Protein AF-A0A2D7K4Z9-F1 (afdb_monomer)

pLDDT: mean 84.99, std 17.03, range [36.03, 97.31]

Nearest PDB structures (foldseek):
  1qpx-assembly1_B  TM=4.440E-01  e=1.045E+00  Escherichia coli
  6o9k-assembly1_z  TM=3.682E-01  e=5.859E-01  Escherichia coli
  7unv-assembly1_x  TM=3.543E-01  e=2.347E+00  Pseudomonas aeruginosa PAO1

Secondary structure (DSSP, 8-state):
------EEEEEEEE-SSSSEEEEEEEEEETT-SPPPSPPSSEEES-EEEEEPEEEEEEEEEHHHH-S---S-EEEEEEEEEHHHHHHHHHHHHHHHHHHHHHHHHHHHHHHHHHHHHHHHHHHHHHHHHHHHHHHHHHHHHHHHHHHHHHHHHHHHHT--------------

Sequence (172 aa):
MNQIEKKIYINYDNVGDSGKYDIKLYIKPTNSLKWSNELTNVTGDVGYNQKVGKNKQIVWDVIKNRDKLIGEFIFGIEAINLRKIEEEESELYLESVTAEIERELSRSKKYRAEAAAIRQAVNQNRKEEIELEQKIKKRKDYTKIKERNEKIFKVSVGIVTILFLSSDLWLW

Mean predicted aligned error: 13.81 Å

Foldseek 3Di:
DDDPWDKDKDFDFQDDDWAKWAKFKWKDAPPDPDIDPTAPQKDWQHGTGHGGGHGTIIIHRVVVRDVDDDHDMDMDMDIGGPVVVVVVVVVVVVVVVVVVVVVVVVVVVVVVVVVVVVVVVVVVVVVVVVVVVVVVVVVVVVVVVVVVVVVVVVVVVPDDDDDDDDDDDDDD

Radius of gyration: 53.16 Å; Cα contacts (8 Å, |Δi|>4): 159; chains: 1; bounding box: 112×51×154 Å

Solvent-accessible surface area (backbone atoms only — not comparable to full-atom values): 10235 Å² total; per-residue (Å²): 136,87,81,82,82,51,71,47,80,46,76,46,65,47,82,73,73,89,59,37,19,36,34,44,46,30,42,24,46,72,94,47,94,59,70,51,69,76,59,68,69,60,42,68,72,51,37,72,74,40,62,61,45,71,84,34,41,33,39,34,41,46,62,84,75,34,96,72,91,84,84,65,72,44,80,45,77,48,77,43,54,49,64,58,50,55,50,52,54,50,49,54,49,52,51,55,52,51,56,50,53,51,51,51,51,52,51,50,52,51,53,52,52,51,52,50,51,52,52,51,51,52,55,48,53,52,52,53,51,54,53,49,54,52,53,52,49,54,50,53,54,50,52,55,50,52,54,51,52,54,52,50,52,57,57,65,75,70,67,87,81,83,80,85,83,77,86,80,89,82,89,134

Structure (mmCIF, N/CA/C/O backbone):
data_AF-A0A2D7K4Z9-F1
#
_entry.id   AF-A0A2D7K4Z9-F1
#
loop_
_atom_site.group_PDB
_atom_site.id
_atom_site.type_symbol
_atom_site.label_atom_id
_atom_site.label_alt_id
_atom_site.label_comp_id
_atom_site.label_asym_id
_atom_site.label_entity_id
_atom_site.label_seq_id
_atom_site.pdbx_PDB_ins_code
_atom_site.Cartn_x
_atom_site.Cartn_y
_atom_site.Cartn_z
_atom_site.occupancy
_atom_site.B_iso_or_equiv
_atom_site.auth_seq_id
_atom_site.auth_comp_id
_atom_site.auth_asym_id
_atom_site.auth_atom_id
_atom_site.pdbx_PDB_model_num
ATOM 1 N N . MET A 1 1 ? -11.045 -26.950 43.855 1.00 36.03 1 MET A N 1
ATOM 2 C CA . MET A 1 1 ? -10.597 -26.069 42.754 1.00 36.03 1 MET A CA 1
ATOM 3 C C . MET A 1 1 ? -11.446 -24.809 42.806 1.00 36.03 1 MET A C 1
ATOM 5 O O . MET A 1 1 ? -12.621 -24.888 42.487 1.00 36.03 1 MET A O 1
ATOM 9 N N . ASN A 1 2 ? -10.902 -23.686 43.285 1.00 40.47 2 ASN A N 1
ATOM 10 C CA . ASN A 1 2 ? -11.620 -22.406 43.293 1.00 40.47 2 ASN A CA 1
ATOM 11 C C . ASN A 1 2 ? -11.325 -21.675 41.983 1.00 40.47 2 ASN A C 1
ATOM 13 O O . ASN A 1 2 ? -10.264 -21.075 41.838 1.00 40.47 2 ASN A O 1
ATOM 17 N N . GLN A 1 3 ? -12.244 -21.749 41.024 1.00 40.78 3 GLN A N 1
ATOM 18 C CA . GLN A 1 3 ? -12.173 -20.963 39.797 1.00 40.78 3 GLN A CA 1
ATOM 19 C C . GLN A 1 3 ? -12.852 -19.615 40.065 1.00 40.78 3 GLN A C 1
ATOM 21 O O . GLN A 1 3 ? -14.068 -19.484 39.972 1.00 40.78 3 GLN A O 1
ATOM 26 N N . ILE A 1 4 ? -12.069 -18.620 40.485 1.00 60.62 4 ILE A N 1
ATOM 27 C CA . ILE A 1 4 ? -12.547 -17.237 40.572 1.00 60.62 4 ILE A CA 1
ATOM 28 C C . ILE A 1 4 ? -12.457 -16.683 39.152 1.00 60.62 4 ILE A C 1
ATOM 30 O O . ILE A 1 4 ? -11.381 -16.278 38.739 1.00 60.62 4 ILE A O 1
ATOM 34 N N . GLU A 1 5 ? -13.538 -16.700 38.377 1.00 63.31 5 GLU A N 1
ATOM 35 C CA . GLU A 1 5 ? -13.572 -15.973 37.102 1.00 63.31 5 GLU A CA 1
ATOM 36 C C . GLU A 1 5 ? -13.816 -14.484 37.379 1.00 63.31 5 GLU A C 1
ATOM 38 O O . GLU A 1 5 ? -14.789 -14.123 38.041 1.00 63.31 5 GLU A O 1
ATOM 43 N N . LYS A 1 6 ? -12.949 -13.600 36.869 1.00 81.75 6 LYS A N 1
ATOM 44 C CA . LYS A 1 6 ? -13.206 -12.152 36.840 1.00 81.75 6 LYS A CA 1
ATOM 45 C C . LYS A 1 6 ? -13.396 -11.723 35.397 1.00 81.75 6 LYS A C 1
ATOM 47 O O . LYS A 1 6 ? -12.427 -11.524 34.667 1.00 81.75 6 LYS A O 1
ATOM 52 N N . LYS A 1 7 ? -14.661 -11.589 35.012 1.00 87.69 7 LYS A N 1
ATOM 53 C CA . LYS A 1 7 ? -15.075 -11.083 33.705 1.00 87.69 7 LYS A CA 1
ATOM 54 C C . LYS A 1 7 ? -15.551 -9.644 33.834 1.00 87.69 7 LYS A C 1
ATOM 56 O O . LYS A 1 7 ? -16.269 -9.316 34.777 1.00 87.69 7 LYS A O 1
ATOM 61 N N . ILE A 1 8 ? -15.159 -8.805 32.883 1.00 89.62 8 ILE A N 1
ATOM 62 C CA . ILE A 1 8 ? -15.679 -7.444 32.731 1.00 89.62 8 ILE A CA 1
ATOM 63 C C . ILE A 1 8 ? -16.524 -7.403 31.463 1.00 89.62 8 ILE A C 1
ATOM 65 O O . ILE A 1 8 ? -16.078 -7.853 30.409 1.00 89.62 8 ILE A O 1
ATOM 69 N N . TYR A 1 9 ? -17.734 -6.861 31.587 1.00 93.19 9 TYR A N 1
ATOM 70 C CA . TYR A 1 9 ? -18.685 -6.691 30.494 1.00 93.19 9 TYR A CA 1
ATOM 71 C C . TYR A 1 9 ? -18.697 -5.222 30.082 1.00 93.19 9 TYR A C 1
ATOM 73 O O . TYR A 1 9 ? -18.979 -4.348 30.902 1.00 93.19 9 TYR A O 1
ATOM 81 N N . ILE A 1 10 ? -18.371 -4.956 28.824 1.00 94.50 10 ILE A N 1
ATOM 82 C CA . ILE A 1 10 ? -18.266 -3.610 28.264 1.00 94.50 10 ILE A CA 1
ATOM 83 C C . ILE A 1 10 ? -19.320 -3.494 27.178 1.00 94.50 10 ILE A C 1
ATOM 85 O O . ILE A 1 10 ? -19.214 -4.147 26.141 1.00 94.50 10 ILE A O 1
ATOM 89 N N . ASN A 1 11 ? -20.338 -2.676 27.431 1.00 95.62 11 ASN A N 1
ATOM 90 C CA . ASN A 1 11 ? -21.390 -2.408 26.461 1.00 95.62 11 ASN A CA 1
ATOM 91 C C . ASN A 1 11 ? -21.046 -1.154 25.659 1.00 95.62 11 ASN A C 1
ATOM 93 O O . ASN A 1 11 ? -20.607 -0.156 26.233 1.00 95.62 11 ASN A O 1
ATOM 97 N N . TYR A 1 12 ? -21.258 -1.205 24.350 1.00 94.88 12 TYR A N 1
ATOM 98 C CA . TYR A 1 12 ? -20.995 -0.086 23.456 1.00 94.88 12 TYR A CA 1
ATOM 99 C C . TYR A 1 12 ? -21.942 -0.098 22.256 1.00 94.88 12 TYR A C 1
ATOM 101 O O . TYR A 1 12 ? -22.537 -1.120 21.914 1.00 94.88 12 TYR A O 1
ATOM 109 N N . ASP A 1 13 ? -22.041 1.050 21.595 1.00 94.94 13 ASP A N 1
ATOM 110 C CA . ASP A 1 13 ? -22.708 1.175 20.307 1.00 94.94 13 ASP A CA 1
ATOM 111 C C . ASP A 1 13 ? -21.645 1.440 19.239 1.00 94.94 13 ASP A C 1
ATOM 113 O O . ASP A 1 13 ? -20.843 2.366 19.364 1.00 94.94 13 ASP A O 1
ATOM 117 N N . ASN A 1 14 ? -21.638 0.635 18.176 1.00 93.44 14 ASN A N 1
ATOM 118 C CA . ASN A 1 14 ? -20.811 0.880 17.000 1.00 93.44 14 ASN A CA 1
ATOM 119 C C . ASN A 1 14 ? -21.637 1.650 15.968 1.00 93.44 14 ASN A C 1
ATOM 121 O O . ASN A 1 14 ? -22.373 1.050 15.176 1.00 93.44 14 ASN A O 1
ATOM 125 N N . VAL A 1 15 ? -21.549 2.977 16.016 1.00 89.81 15 VAL A N 1
ATOM 126 C CA . VAL A 1 15 ? -22.248 3.879 15.097 1.00 89.81 15 VAL A CA 1
ATOM 127 C C . VAL A 1 15 ? -21.248 4.414 14.078 1.00 89.81 15 VAL A C 1
ATOM 129 O O . VAL A 1 15 ? -20.215 4.963 14.446 1.00 89.81 15 VAL A O 1
ATOM 132 N N . GLY A 1 16 ? -21.560 4.263 12.795 1.00 86.19 16 GLY A N 1
ATOM 133 C CA . GLY A 1 16 ? -20.702 4.692 11.698 1.00 86.19 16 GLY A CA 1
ATOM 134 C C . GLY A 1 16 ? -21.282 4.289 10.349 1.00 86.19 16 GLY A C 1
ATOM 135 O O . GLY A 1 16 ? -22.442 3.873 10.260 1.00 86.19 16 GLY A O 1
ATOM 136 N N . ASP A 1 17 ? -20.465 4.401 9.307 1.00 89.38 17 ASP A N 1
ATOM 137 C CA . ASP A 1 17 ? -20.828 3.952 7.968 1.00 89.38 17 ASP A CA 1
ATOM 138 C C . ASP A 1 17 ? -21.129 2.452 7.941 1.00 89.38 17 ASP A C 1
ATOM 140 O O . ASP A 1 17 ? -20.576 1.653 8.699 1.00 89.38 17 ASP A O 1
ATOM 144 N N . SER A 1 18 ? -21.993 2.041 7.013 1.00 87.44 18 SER A N 1
ATOM 145 C CA . SER A 1 18 ? -22.199 0.614 6.758 1.00 87.44 18 SER A CA 1
ATOM 146 C C . SER A 1 18 ? -20.864 -0.071 6.436 1.00 87.44 18 SER A C 1
ATOM 148 O O . SER A 1 18 ? -19.968 0.532 5.851 1.00 87.44 18 SER A O 1
ATOM 150 N N . GLY A 1 19 ? -20.693 -1.332 6.816 1.00 88.69 19 GLY A N 1
ATOM 151 C CA . GLY A 1 19 ? -19.455 -2.054 6.546 1.00 88.69 19 GLY A CA 1
ATOM 152 C C . GLY A 1 19 ? -19.058 -2.982 7.675 1.00 88.69 19 GLY A C 1
ATOM 153 O O . GLY A 1 19 ? -19.857 -3.301 8.561 1.00 88.69 19 GLY A O 1
ATOM 154 N N . LYS A 1 20 ? -17.812 -3.437 7.592 1.00 93.62 20 LYS A N 1
ATOM 155 C CA . LYS A 1 20 ? -17.193 -4.310 8.574 1.00 93.62 20 LYS A CA 1
ATOM 156 C C . LYS A 1 20 ? -16.017 -3.601 9.222 1.00 93.62 20 LYS A C 1
ATOM 158 O O . LYS A 1 20 ? -15.279 -2.882 8.552 1.00 93.62 20 LYS A O 1
ATOM 163 N N . TYR A 1 21 ? -15.859 -3.847 10.508 1.00 95.31 21 TYR A N 1
ATOM 164 C CA . TYR A 1 21 ? -14.867 -3.215 11.349 1.00 95.31 21 TYR A CA 1
ATOM 165 C C . TYR A 1 21 ? -14.028 -4.272 12.058 1.00 95.31 21 TYR A C 1
ATOM 167 O O . TYR A 1 21 ? -14.533 -5.350 12.382 1.00 95.31 21 TYR A O 1
ATOM 175 N N . ASP A 1 22 ? -12.761 -3.955 12.290 1.00 95.75 22 ASP A N 1
ATOM 176 C CA . ASP A 1 22 ? -11.955 -4.601 13.318 1.00 95.75 22 ASP A CA 1
ATOM 177 C C . ASP A 1 22 ? -12.084 -3.788 14.608 1.00 95.75 22 ASP A C 1
ATOM 179 O O . ASP A 1 22 ? -11.782 -2.591 14.633 1.00 95.75 22 ASP A O 1
ATOM 183 N N . ILE A 1 23 ? -12.634 -4.414 15.647 1.00 97.06 23 ILE A N 1
ATOM 184 C CA . ILE A 1 23 ? -12.905 -3.772 16.933 1.00 97.06 23 ILE A CA 1
ATOM 185 C C . ILE A 1 23 ? -11.831 -4.184 17.924 1.00 97.06 23 ILE A C 1
ATOM 187 O O . ILE A 1 23 ? -11.720 -5.361 18.267 1.00 97.06 23 ILE A O 1
ATOM 191 N N . LYS A 1 24 ? -11.106 -3.205 18.457 1.00 96.50 24 LYS A N 1
ATOM 192 C CA . LYS A 1 24 ? -10.018 -3.428 19.408 1.00 96.50 24 LYS A CA 1
ATOM 193 C C . LYS A 1 24 ? -10.332 -2.799 20.749 1.00 96.50 24 LYS A C 1
ATOM 195 O O . LYS A 1 24 ? -10.947 -1.735 20.826 1.00 96.50 24 LYS A O 1
ATOM 200 N N . LEU A 1 25 ? -9.898 -3.467 21.815 1.00 96.19 25 LEU A N 1
ATOM 201 C CA . LEU A 1 25 ? -10.098 -3.009 23.183 1.00 96.19 25 LEU A CA 1
ATOM 202 C C . LEU A 1 25 ? -8.763 -2.653 23.833 1.00 96.19 25 LEU A C 1
ATOM 204 O O . LEU A 1 25 ? -7.824 -3.446 23.843 1.00 96.19 25 LEU A O 1
ATOM 208 N N . TYR A 1 26 ? -8.728 -1.485 24.459 1.00 95.38 26 TYR A N 1
ATOM 209 C CA . TYR A 1 26 ? -7.579 -0.950 25.175 1.00 95.38 26 TYR A CA 1
ATOM 210 C C . TYR A 1 26 ? -7.987 -0.506 26.571 1.00 95.38 26 TYR A C 1
ATOM 212 O O . TYR A 1 26 ? -9.147 -0.169 26.821 1.00 95.38 26 TYR A O 1
ATOM 220 N N . ILE A 1 27 ? -7.019 -0.450 27.485 1.00 93.31 27 ILE A N 1
ATOM 221 C CA . ILE A 1 27 ? -7.230 0.167 28.795 1.00 93.31 27 ILE A CA 1
ATOM 222 C C . ILE A 1 27 ? -6.085 1.086 29.171 1.00 93.31 27 ILE A C 1
ATOM 224 O O . ILE A 1 27 ? -4.939 0.884 28.770 1.00 93.31 27 ILE A O 1
ATOM 228 N N . LYS A 1 28 ? -6.381 2.058 30.026 1.00 93.75 28 LYS A N 1
ATOM 229 C CA . LYS A 1 28 ? -5.362 2.837 30.723 1.00 93.75 28 LYS A CA 1
ATOM 230 C C . LYS A 1 28 ? -5.798 3.164 32.149 1.00 93.75 28 LYS A C 1
ATOM 232 O O . LYS A 1 28 ? -6.990 3.369 32.374 1.00 93.75 28 LYS A O 1
ATOM 237 N N . PRO A 1 29 ? -4.865 3.249 33.110 1.00 92.62 29 PRO A N 1
ATOM 238 C CA . PRO A 1 29 ? -5.145 3.866 34.403 1.00 92.62 29 PRO A CA 1
ATOM 239 C C . PRO A 1 29 ? -5.650 5.307 34.238 1.00 92.62 29 PRO A C 1
ATOM 241 O O . PRO A 1 29 ? -5.202 6.016 33.330 1.00 92.62 29 PRO A O 1
ATOM 244 N N . THR A 1 30 ? -6.530 5.773 35.127 1.00 93.44 30 THR A N 1
ATOM 245 C CA . THR A 1 30 ? -7.054 7.155 35.084 1.00 93.44 30 THR A CA 1
ATOM 246 C C . THR A 1 30 ? -5.936 8.203 35.159 1.00 93.44 30 THR A C 1
ATOM 248 O O . THR A 1 30 ? -6.006 9.235 34.498 1.00 93.44 30 THR A O 1
ATOM 251 N N . ASN A 1 31 ? -4.855 7.901 35.884 1.00 93.00 31 ASN A N 1
ATOM 252 C CA . ASN A 1 31 ? -3.673 8.753 36.048 1.00 93.00 31 ASN A CA 1
ATOM 253 C C . ASN A 1 31 ? -2.602 8.589 34.946 1.00 93.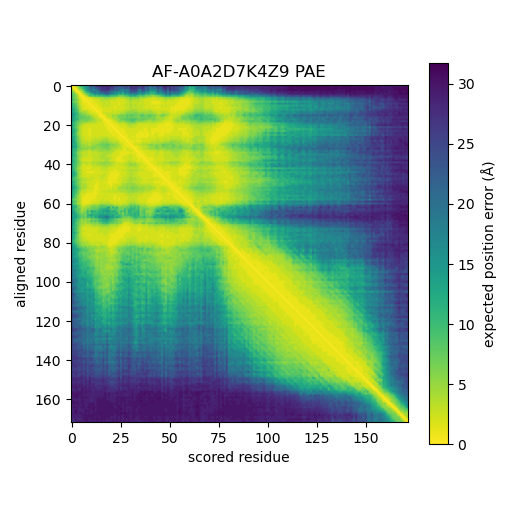00 31 ASN A C 1
ATOM 255 O O . ASN A 1 31 ? -1.521 9.163 35.060 1.00 93.00 31 ASN A O 1
ATOM 259 N N . SER A 1 32 ? -2.869 7.809 33.892 1.00 92.88 32 SER A N 1
ATOM 260 C CA . SER A 1 32 ? -1.943 7.580 32.778 1.00 92.88 32 SER A CA 1
ATOM 261 C C . SER A 1 32 ? -2.437 8.232 31.485 1.00 92.88 32 SER A C 1
ATOM 263 O O . SER A 1 32 ? -3.624 8.182 31.141 1.00 92.88 32 SER A O 1
ATOM 265 N N . LEU A 1 33 ? -1.491 8.780 30.718 1.00 93.50 33 LEU A N 1
ATOM 266 C CA . LEU A 1 33 ? -1.701 9.218 29.333 1.00 93.50 33 LEU A CA 1
ATOM 267 C C . LEU A 1 33 ? -1.437 8.106 28.308 1.00 93.50 33 LEU A C 1
ATOM 269 O O . LEU A 1 33 ? -1.793 8.248 27.143 1.00 93.50 33 LEU A O 1
ATOM 273 N N . LYS A 1 34 ? -0.816 6.999 28.724 1.00 95.31 34 LYS A N 1
ATOM 274 C CA . LYS A 1 34 ? -0.484 5.874 27.845 1.00 95.31 34 LYS A CA 1
ATOM 275 C C . LYS A 1 34 ? -1.575 4.811 27.897 1.00 95.31 34 LYS A C 1
ATOM 277 O O . LYS A 1 34 ? -1.904 4.329 28.985 1.00 95.31 34 LYS A O 1
ATOM 282 N N . TRP A 1 35 ? -2.082 4.442 26.724 1.00 95.31 35 TRP A N 1
ATOM 283 C CA . TRP A 1 35 ? -2.905 3.252 26.518 1.00 95.31 35 TRP A CA 1
ATOM 284 C C . TRP A 1 35 ? -2.059 1.982 26.620 1.00 95.31 35 TRP A C 1
ATOM 286 O O . TRP A 1 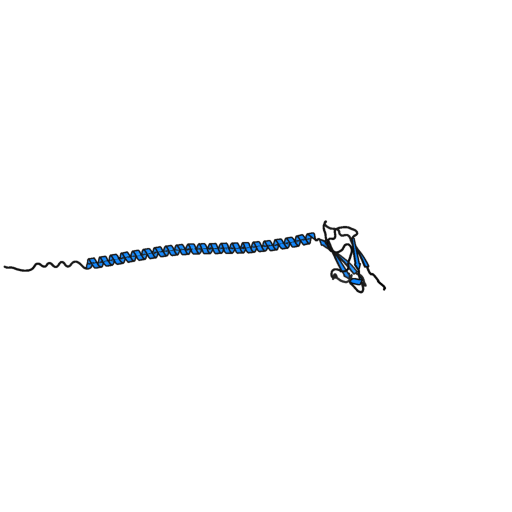35 ? -0.853 2.004 26.370 1.00 95.31 35 TRP A O 1
ATOM 296 N N . SER A 1 36 ? -2.684 0.876 27.021 1.00 92.06 36 SER A N 1
ATOM 297 C CA . SER A 1 36 ? -2.078 -0.446 26.895 1.00 92.06 36 SER A CA 1
ATOM 298 C C . SER A 1 36 ? -1.947 -0.847 25.427 1.00 92.06 36 SER A C 1
ATOM 300 O O . SER A 1 36 ? -2.548 -0.234 24.550 1.00 92.06 36 SER A O 1
ATOM 302 N N . ASN A 1 37 ? -1.238 -1.944 25.172 1.00 92.75 37 ASN A N 1
ATOM 303 C CA . ASN A 1 37 ? -1.443 -2.694 23.936 1.00 92.75 37 ASN A CA 1
ATOM 304 C C . ASN A 1 37 ? -2.885 -3.225 23.873 1.00 92.75 37 ASN A C 1
ATOM 306 O O . ASN A 1 37 ? -3.607 -3.213 24.882 1.00 92.75 37 ASN A O 1
ATOM 310 N N . GLU A 1 38 ? -3.277 -3.707 22.695 1.00 94.31 38 GLU A N 1
ATOM 311 C CA . GLU A 1 38 ? -4.564 -4.366 22.481 1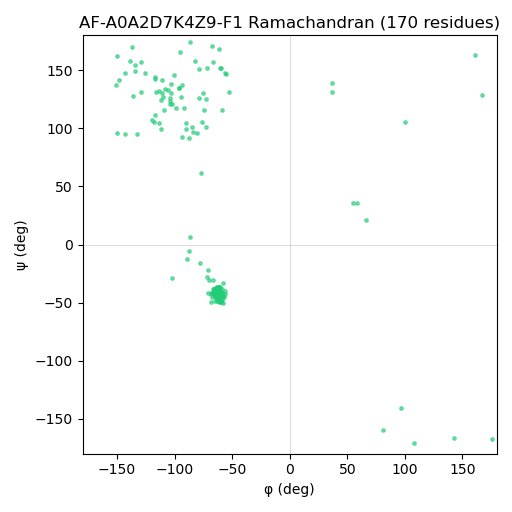.00 94.31 38 GLU A CA 1
ATOM 312 C C . GLU A 1 38 ? -4.757 -5.495 23.502 1.00 94.31 38 GLU A C 1
ATOM 314 O O . GLU A 1 38 ? -3.858 -6.308 23.749 1.00 94.31 38 GLU A O 1
ATOM 319 N N . LEU A 1 39 ? -5.920 -5.511 24.149 1.00 92.62 39 LEU A N 1
ATOM 320 C CA . LEU A 1 39 ? -6.262 -6.548 25.104 1.00 92.62 39 LEU A CA 1
ATOM 321 C C . LEU A 1 39 ? -6.552 -7.861 24.381 1.00 92.62 39 LEU A C 1
ATOM 323 O O . LEU A 1 39 ? -7.442 -7.951 23.544 1.00 92.62 39 LEU A O 1
ATOM 327 N N . THR A 1 40 ? -5.845 -8.909 24.787 1.00 90.19 40 THR A N 1
ATOM 328 C CA . THR A 1 40 ? -6.112 -10.293 24.381 1.00 90.19 40 THR A CA 1
ATOM 329 C C . THR A 1 40 ? -7.160 -10.944 25.298 1.00 90.19 40 THR A C 1
ATOM 331 O O . THR A 1 40 ? -7.591 -10.337 26.279 1.00 90.19 40 THR A O 1
ATOM 334 N N . ASN A 1 41 ? -7.601 -12.172 24.998 1.00 90.50 41 ASN A N 1
ATOM 335 C CA . ASN A 1 41 ? -8.610 -12.902 25.792 1.00 90.50 41 ASN A CA 1
ATOM 336 C C . ASN A 1 41 ? -9.928 -12.123 25.999 1.00 90.50 41 ASN A C 1
ATOM 338 O O . ASN A 1 41 ? -10.573 -12.191 27.050 1.00 90.50 41 ASN A O 1
ATOM 342 N N . VAL A 1 42 ? -10.316 -11.374 24.970 1.00 93.38 42 VAL A N 1
ATOM 343 C CA . VAL A 1 42 ? -11.614 -10.714 24.839 1.00 93.38 42 VAL A CA 1
ATOM 344 C C . VAL A 1 42 ? -12.511 -11.546 23.924 1.00 93.38 42 VAL A C 1
ATOM 346 O O . VAL A 1 42 ? -12.039 -12.197 22.995 1.00 93.38 42 VAL A O 1
ATOM 349 N N . THR A 1 43 ? -13.809 -11.560 24.206 1.00 95.00 43 THR A N 1
ATOM 350 C CA . THR A 1 43 ? -14.829 -12.291 23.436 1.00 95.00 43 THR A CA 1
ATOM 351 C C . THR A 1 43 ? -16.075 -11.422 23.252 1.00 95.00 43 THR A C 1
ATOM 353 O O . THR A 1 43 ? -16.179 -10.363 23.871 1.00 95.00 43 THR A O 1
ATOM 356 N N . GLY A 1 44 ? -17.018 -11.851 22.411 1.00 95.56 44 GLY A N 1
ATOM 357 C CA . GLY A 1 44 ? -18.235 -11.093 22.095 1.00 95.56 44 GLY A CA 1
ATOM 358 C C . GLY A 1 44 ? -18.095 -10.284 20.804 1.00 95.56 44 GLY A C 1
ATOM 359 O O . GLY A 1 44 ? -17.505 -10.760 19.835 1.00 95.56 44 GLY A O 1
ATOM 360 N N . ASP A 1 45 ? -18.636 -9.068 20.788 1.00 96.88 45 ASP A N 1
ATOM 361 C CA . ASP A 1 45 ? -18.588 -8.132 19.659 1.00 96.88 45 ASP A CA 1
ATOM 362 C C . ASP A 1 45 ? -17.213 -7.439 19.550 1.00 96.88 45 ASP A C 1
ATOM 364 O O . ASP A 1 45 ? -17.106 -6.221 19.694 1.00 96.88 45 ASP A O 1
ATOM 368 N N . VAL A 1 46 ? -16.145 -8.208 19.335 1.00 96.44 46 VAL A N 1
ATOM 369 C CA . VAL A 1 46 ? -14.751 -7.731 19.261 1.00 96.44 46 VAL A CA 1
ATOM 370 C C . VAL A 1 46 ? -13.986 -8.439 18.132 1.00 96.44 46 VAL A C 1
ATOM 372 O O . VAL A 1 46 ? -14.391 -9.514 17.687 1.00 96.44 46 VAL A O 1
ATOM 375 N N . GLY A 1 47 ? -12.899 -7.838 17.648 1.00 95.44 47 GLY A N 1
ATOM 376 C CA . GLY A 1 47 ? -12.064 -8.347 16.559 1.00 95.44 47 GLY A CA 1
ATOM 377 C C . GLY A 1 47 ? -12.624 -8.065 15.164 1.00 95.44 47 GLY A C 1
ATOM 378 O O . GLY A 1 47 ? -13.465 -7.184 14.979 1.00 95.44 47 GLY A O 1
ATOM 379 N N . TYR A 1 48 ? -12.158 -8.833 14.178 1.00 94.44 48 TYR A N 1
ATOM 380 C CA . TYR A 1 48 ? -12.460 -8.627 12.762 1.00 94.44 48 TYR A CA 1
ATOM 381 C C . TYR A 1 48 ? -13.930 -8.870 12.397 1.00 94.44 48 TYR A C 1
ATOM 383 O O . TYR A 1 48 ? -14.634 -9.683 12.994 1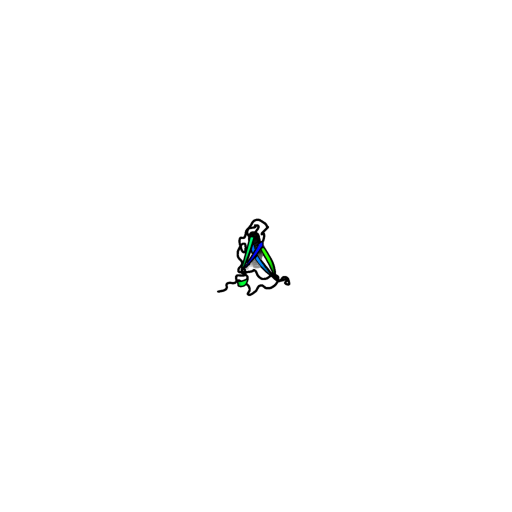.00 94.44 48 TYR A O 1
ATOM 391 N N . ASN A 1 49 ? -14.348 -8.252 11.289 1.00 94.56 49 ASN A N 1
ATOM 392 C CA . ASN A 1 49 ? -15.634 -8.468 10.620 1.00 94.56 49 ASN A CA 1
ATOM 393 C C . ASN A 1 49 ? -16.886 -8.038 11.414 1.00 94.56 49 ASN A C 1
ATOM 395 O O . ASN A 1 49 ? -17.998 -8.468 11.090 1.00 94.56 49 ASN A O 1
ATOM 399 N N . GLN A 1 50 ? -16.745 -7.149 12.396 1.00 96.31 50 GLN A N 1
ATOM 400 C CA . GLN A 1 50 ? -17.870 -6.646 13.181 1.00 96.31 50 GLN A CA 1
ATOM 401 C C . GLN A 1 50 ? -18.690 -5.635 12.383 1.00 96.31 50 GLN A C 1
ATOM 403 O O . GLN A 1 50 ? -18.162 -4.694 11.797 1.00 96.31 50 GLN A O 1
ATOM 408 N N . LYS A 1 51 ? -20.009 -5.817 12.354 1.00 94.81 51 LYS A N 1
ATOM 409 C CA . LYS A 1 51 ? -20.930 -4.866 11.712 1.00 94.81 51 LYS A CA 1
ATOM 410 C C . LYS A 1 51 ? -21.238 -3.703 12.651 1.00 94.81 51 LYS A C 1
ATOM 412 O O . LYS A 1 51 ? -21.143 -3.857 13.866 1.00 94.81 51 LYS A O 1
ATOM 417 N N . VAL A 1 52 ? -21.671 -2.574 12.100 1.00 94.94 52 VAL A N 1
ATOM 418 C CA . VAL A 1 52 ? -22.299 -1.498 12.887 1.00 94.94 52 VAL A CA 1
ATOM 419 C C . VAL A 1 52 ? -23.553 -1.997 13.609 1.00 94.94 52 VAL A C 1
ATOM 421 O O . VAL A 1 52 ? -24.213 -2.934 13.155 1.00 94.94 52 VAL A O 1
ATOM 424 N N . GLY A 1 53 ? -23.884 -1.387 14.745 1.00 94.75 53 GLY A N 1
ATOM 425 C CA . GLY A 1 53 ? -25.048 -1.766 15.542 1.00 94.75 53 GLY A CA 1
ATOM 426 C C . GLY A 1 53 ? -24.980 -1.284 16.987 1.00 94.75 53 GLY A C 1
ATOM 427 O O . GLY A 1 53 ? -23.914 -0.934 17.490 1.00 94.75 53 GLY A O 1
ATOM 428 N N . LYS A 1 54 ? -26.141 -1.285 17.642 1.00 95.25 54 LYS A N 1
ATOM 429 C CA . LYS A 1 54 ? -26.303 -0.913 19.053 1.00 95.25 54 LYS A CA 1
ATOM 430 C C . LYS A 1 54 ? -26.279 -2.133 19.969 1.00 95.25 54 LYS A C 1
ATOM 432 O O . LYS A 1 54 ? -26.486 -3.249 19.495 1.00 95.25 54 LYS A O 1
ATOM 437 N N . ASN A 1 55 ? -26.129 -1.893 21.270 1.00 94.56 55 ASN A N 1
ATOM 438 C CA . ASN A 1 55 ? -26.175 -2.905 22.330 1.00 94.56 55 ASN A CA 1
ATOM 439 C C . ASN A 1 55 ? -25.129 -4.013 22.150 1.00 94.56 55 ASN A C 1
ATOM 441 O O . ASN A 1 55 ? -25.396 -5.181 22.434 1.00 94.56 55 ASN A O 1
ATOM 445 N N . LYS A 1 56 ? -23.948 -3.651 21.648 1.00 96.31 56 LYS A N 1
ATOM 446 C CA . LYS A 1 56 ? -22.839 -4.587 21.498 1.00 96.31 56 LYS A CA 1
ATOM 447 C C . LYS A 1 56 ? -22.146 -4.804 22.826 1.00 96.31 56 LYS A C 1
ATOM 449 O O . LYS A 1 56 ? -22.118 -3.902 23.664 1.00 96.31 56 LYS A O 1
ATOM 454 N N . GLN A 1 57 ? -21.560 -5.982 23.001 1.00 97.06 57 GLN A N 1
ATOM 455 C CA . GLN A 1 57 ? -20.904 -6.352 24.244 1.00 97.06 57 GLN A CA 1
ATOM 456 C C . GLN A 1 57 ? -19.557 -7.029 24.007 1.00 97.06 57 GLN A C 1
ATOM 458 O O . GLN A 1 57 ? -19.458 -8.037 23.311 1.00 97.06 57 GLN A O 1
ATOM 463 N N . ILE A 1 58 ? -18.526 -6.505 24.667 1.00 96.88 58 ILE A N 1
ATOM 464 C CA . ILE A 1 58 ? -17.219 -7.149 24.796 1.00 96.88 58 ILE A CA 1
ATOM 465 C C . ILE A 1 58 ? -17.121 -7.746 26.198 1.00 96.88 58 ILE A C 1
ATOM 467 O O . ILE A 1 58 ? -17.379 -7.067 27.193 1.00 96.88 58 ILE A O 1
ATOM 471 N N . VAL A 1 59 ? -16.728 -9.014 26.279 1.00 94.88 59 VAL A N 1
ATOM 472 C CA . VAL A 1 59 ? -16.453 -9.716 27.533 1.00 94.88 59 VAL A CA 1
ATOM 473 C C . VAL A 1 59 ? -14.958 -9.947 27.639 1.00 94.88 59 VAL A C 1
ATOM 475 O O . VAL A 1 59 ? -14.377 -10.683 26.840 1.00 94.88 59 VAL A O 1
ATOM 478 N N . TRP A 1 60 ? -14.334 -9.332 28.638 1.00 92.69 60 TRP A N 1
ATOM 479 C CA . TRP A 1 60 ? -12.906 -9.470 28.893 1.00 92.69 60 TRP A CA 1
ATOM 480 C C . TRP A 1 60 ? -12.640 -10.388 30.088 1.00 92.69 60 TRP A C 1
ATOM 482 O O . TRP A 1 60 ? -13.121 -10.126 31.193 1.00 92.69 60 TRP A O 1
ATOM 492 N N . ASP A 1 61 ? -11.858 -11.449 29.869 1.00 90.44 61 ASP A N 1
ATOM 493 C CA . ASP A 1 61 ? -11.351 -12.326 30.927 1.00 90.44 61 ASP A CA 1
ATOM 494 C C . ASP A 1 61 ? -10.078 -11.721 31.538 1.00 90.44 61 ASP A C 1
ATOM 496 O O . ASP A 1 61 ? -8.972 -11.835 31.004 1.00 90.44 61 ASP A O 1
ATOM 500 N N . VAL A 1 62 ? -10.248 -11.027 32.664 1.00 84.44 62 VAL A N 1
ATOM 501 C CA . VAL A 1 62 ? -9.200 -10.191 33.263 1.00 84.44 62 VAL A CA 1
ATOM 502 C C . VAL A 1 62 ? -8.019 -11.029 33.742 1.00 84.44 62 VAL A C 1
ATOM 504 O O . VAL A 1 62 ? -6.868 -10.622 33.583 1.00 84.44 62 VAL A O 1
ATOM 507 N N . ILE A 1 63 ? -8.298 -12.199 34.319 1.00 79.56 63 ILE A N 1
ATOM 508 C CA . ILE A 1 63 ? -7.296 -13.020 35.017 1.00 79.56 63 ILE A CA 1
ATOM 509 C C . ILE A 1 63 ? -6.326 -13.661 34.032 1.00 79.56 63 ILE A C 1
ATOM 511 O O . ILE A 1 63 ? -5.166 -13.877 34.366 1.00 79.56 63 ILE A O 1
ATOM 515 N N . LYS A 1 64 ? -6.762 -13.905 32.793 1.00 75.12 64 LYS A N 1
ATOM 516 C CA . LYS A 1 64 ? -5.878 -14.413 31.738 1.00 75.12 64 LYS A CA 1
ATOM 517 C C . LYS A 1 64 ? -4.870 -13.383 31.241 1.00 75.12 64 LYS A C 1
ATOM 519 O O . LYS A 1 64 ? -3.846 -13.767 30.687 1.00 75.12 64 LYS A O 1
ATOM 524 N N . ASN A 1 65 ? -5.143 -12.095 31.438 1.00 67.69 65 ASN A N 1
ATOM 525 C CA . ASN A 1 65 ? -4.251 -11.027 30.992 1.00 67.69 65 ASN A CA 1
ATOM 526 C C . ASN A 1 65 ? -3.416 -10.439 32.125 1.00 67.69 65 ASN A C 1
ATOM 528 O O . ASN A 1 65 ? -2.361 -9.867 31.854 1.00 67.69 65 ASN A O 1
ATOM 532 N N . ARG A 1 66 ? -3.923 -10.458 33.363 1.00 69.94 66 ARG A N 1
ATOM 533 C CA . ARG A 1 66 ? -3.320 -9.761 34.505 1.00 69.94 66 ARG A CA 1
ATOM 534 C C . ARG A 1 66 ? -3.638 -10.496 35.803 1.00 69.94 66 ARG A C 1
ATOM 536 O O . ARG A 1 66 ? -4.796 -10.817 36.057 1.00 69.94 66 ARG A O 1
ATOM 543 N N . ASP A 1 67 ? -2.645 -10.629 36.680 1.00 69.50 67 ASP A N 1
ATOM 544 C CA . ASP A 1 67 ? -2.821 -11.277 37.989 1.00 69.50 67 ASP A CA 1
ATOM 545 C C . ASP A 1 67 ? -3.841 -10.545 38.876 1.00 69.50 67 ASP A C 1
ATOM 547 O O . ASP A 1 67 ? -4.599 -11.162 39.629 1.00 69.50 67 ASP A O 1
ATOM 551 N N . LYS A 1 68 ? -3.872 -9.205 38.800 1.00 70.00 68 LYS A N 1
ATOM 552 C CA . LYS A 1 68 ? -4.824 -8.348 39.520 1.00 70.00 68 LYS A CA 1
ATOM 553 C C . LYS A 1 68 ? -5.152 -7.091 38.710 1.00 70.00 68 LYS A C 1
ATOM 555 O O . LYS A 1 68 ? -4.272 -6.480 38.111 1.00 70.00 68 LYS A O 1
ATOM 560 N N . LEU A 1 69 ? -6.416 -6.669 38.761 1.00 78.25 69 LEU A N 1
ATOM 561 C CA . LEU A 1 69 ? -6.880 -5.360 38.298 1.00 78.25 69 LEU A CA 1
ATOM 562 C C . LEU A 1 69 ? -7.354 -4.575 39.527 1.00 78.25 69 LEU A C 1
ATOM 564 O O . LEU A 1 69 ? -8.385 -4.909 40.108 1.00 78.25 69 LEU A O 1
ATOM 568 N N . ILE A 1 70 ? -6.548 -3.611 39.976 1.00 80.88 70 ILE A N 1
ATOM 569 C CA . ILE A 1 70 ? -6.800 -2.802 41.178 1.00 80.88 70 ILE A CA 1
ATOM 570 C C . ILE A 1 70 ? -6.643 -1.330 40.803 1.00 80.88 70 ILE A C 1
ATOM 572 O O . ILE A 1 70 ? -5.640 -0.964 40.193 1.00 80.88 70 ILE A O 1
ATOM 576 N N . GLY A 1 71 ? -7.618 -0.509 41.191 1.00 84.12 71 GLY A N 1
ATOM 577 C CA . GLY A 1 71 ? -7.657 0.925 40.908 1.00 84.12 71 GLY A CA 1
ATOM 578 C C . GLY A 1 71 ? -8.710 1.297 39.867 1.00 84.12 71 GLY A C 1
ATOM 579 O O . GLY A 1 71 ? -9.548 0.479 39.487 1.00 84.12 71 GLY A O 1
ATOM 580 N N . GLU A 1 72 ? -8.659 2.549 39.423 1.00 89.44 72 GLU A N 1
ATOM 581 C CA . GLU A 1 72 ? -9.568 3.103 38.420 1.00 89.44 72 GLU A CA 1
ATOM 582 C C . GLU A 1 72 ? -8.948 3.042 37.019 1.00 89.44 72 GLU A C 1
ATOM 584 O O . GLU A 1 72 ? -7.778 3.388 36.813 1.00 89.44 72 GLU A O 1
ATOM 589 N N . PHE A 1 73 ? -9.748 2.601 36.048 1.00 90.19 73 PHE A N 1
ATOM 590 C CA . PHE A 1 73 ? -9.326 2.405 34.666 1.00 90.19 73 PHE A CA 1
ATOM 591 C C . PHE A 1 73 ? -10.345 2.986 33.693 1.00 90.19 73 PHE A C 1
ATOM 593 O O . PHE A 1 73 ? -11.550 2.963 33.932 1.00 90.19 73 PHE A O 1
ATOM 600 N N . ILE A 1 74 ? -9.833 3.444 32.557 1.00 93.69 74 ILE A N 1
ATOM 601 C CA . ILE A 1 74 ? -10.606 3.888 31.403 1.00 93.69 74 ILE A CA 1
ATOM 602 C C . ILE A 1 74 ? -10.446 2.834 30.310 1.00 93.69 74 ILE A C 1
ATOM 604 O O . ILE A 1 74 ? -9.326 2.399 30.026 1.00 93.69 74 ILE A O 1
ATOM 608 N N . PHE A 1 75 ? -11.562 2.454 29.693 1.00 93.75 75 PHE A N 1
ATOM 609 C CA . PHE A 1 75 ? -11.603 1.573 28.530 1.00 93.75 75 PHE A CA 1
ATOM 610 C C . PHE A 1 75 ? -11.683 2.410 27.255 1.00 93.75 75 PHE A C 1
ATOM 612 O O . PHE A 1 75 ? -12.447 3.372 27.186 1.00 93.75 75 PHE A O 1
ATOM 619 N N . GLY A 1 76 ? -10.881 2.047 26.260 1.00 95.31 76 GLY A N 1
ATOM 620 C CA . GLY A 1 76 ? -10.914 2.619 24.921 1.00 95.31 76 GLY A CA 1
ATOM 621 C C . GLY A 1 76 ? -11.312 1.540 23.927 1.00 95.31 76 GLY A C 1
ATOM 622 O O . GLY A 1 76 ? -10.757 0.442 23.969 1.00 95.31 76 GLY A O 1
ATOM 623 N N . ILE A 1 77 ? -12.270 1.847 23.058 1.00 95.50 77 ILE A N 1
ATOM 624 C CA . ILE A 1 77 ? -12.656 0.985 21.941 1.00 95.50 77 ILE A CA 1
ATOM 625 C C . ILE A 1 77 ? -12.233 1.692 20.663 1.00 95.50 77 ILE A C 1
ATOM 627 O O . ILE A 1 77 ? -12.616 2.838 20.434 1.00 95.50 77 ILE A O 1
ATOM 631 N N . GLU A 1 78 ? -11.446 1.0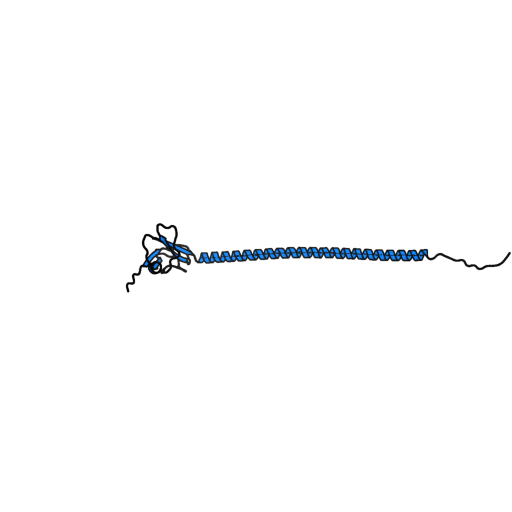05 19.849 1.00 95.62 78 GLU A N 1
ATOM 632 C CA . GLU A 1 78 ? -11.079 1.460 18.515 1.00 95.62 78 GLU A CA 1
ATOM 633 C C . GLU A 1 78 ? -11.859 0.644 17.486 1.00 95.62 78 GLU A C 1
ATOM 635 O O . GLU A 1 78 ? -11.942 -0.580 17.592 1.00 95.62 78 GLU A O 1
ATOM 640 N N . ALA A 1 79 ? -12.446 1.328 16.505 1.00 94.50 79 ALA A N 1
ATOM 641 C CA . ALA A 1 79 ? -13.189 0.708 15.419 1.00 94.50 79 ALA A CA 1
ATOM 642 C C . ALA A 1 79 ? -12.529 1.057 14.086 1.00 94.50 79 ALA A C 1
ATOM 644 O O . ALA A 1 79 ? -12.639 2.183 13.600 1.00 94.50 79 ALA A O 1
ATOM 645 N N . ILE A 1 80 ? -11.861 0.077 13.485 1.00 93.88 80 ILE A N 1
ATOM 646 C CA . ILE A 1 80 ? -11.111 0.258 12.244 1.00 93.88 80 ILE A CA 1
ATOM 647 C C . ILE A 1 80 ? -11.967 -0.238 11.080 1.00 93.88 80 ILE A C 1
ATOM 649 O O . ILE A 1 80 ? -12.322 -1.412 11.035 1.00 93.88 80 ILE A O 1
ATOM 653 N N . ASN A 1 81 ? -12.335 0.642 10.145 1.00 92.88 81 ASN A N 1
ATOM 654 C CA . ASN A 1 81 ? -13.156 0.258 8.994 1.00 92.88 81 ASN A CA 1
ATOM 655 C C . ASN A 1 81 ? -12.315 -0.535 7.986 1.00 92.88 81 ASN A C 1
ATOM 657 O O . ASN A 1 81 ? -11.404 0.013 7.371 1.00 92.88 81 ASN A O 1
ATOM 661 N N . LEU A 1 82 ? -12.661 -1.806 7.781 1.00 90.75 82 LEU A N 1
ATOM 662 C CA . LEU A 1 82 ? -11.888 -2.713 6.931 1.00 90.75 82 LEU A CA 1
ATOM 663 C C . LEU A 1 82 ? -11.918 -2.315 5.453 1.00 90.75 82 LEU A C 1
ATOM 665 O O . LEU A 1 82 ? -10.932 -2.517 4.758 1.00 90.75 82 LEU A O 1
ATOM 669 N N . ARG A 1 83 ? -13.005 -1.689 4.983 1.00 88.38 83 ARG A N 1
ATOM 670 C CA . ARG A 1 83 ? -13.075 -1.207 3.594 1.00 88.38 83 ARG A CA 1
ATOM 671 C C . ARG A 1 83 ? -12.094 -0.071 3.340 1.00 88.38 83 ARG A C 1
ATOM 673 O O . ARG A 1 83 ? -11.473 -0.041 2.292 1.00 88.38 83 ARG A O 1
ATOM 680 N N . LYS A 1 84 ? -11.926 0.829 4.315 1.00 86.38 84 LYS A N 1
ATOM 681 C CA . LYS A 1 84 ? -10.976 1.942 4.191 1.00 86.38 84 LYS A CA 1
ATOM 682 C C . LYS A 1 84 ? -9.537 1.443 4.117 1.00 86.38 84 LYS A C 1
ATOM 684 O O . LYS A 1 84 ? -8.777 1.960 3.319 1.00 86.38 84 LYS A O 1
ATOM 689 N N . ILE A 1 85 ? -9.196 0.405 4.886 1.00 85.56 85 ILE A N 1
ATOM 690 C CA . ILE A 1 85 ? -7.872 -0.225 4.796 1.00 85.56 85 ILE A CA 1
ATOM 691 C C . ILE A 1 85 ? -7.652 -0.802 3.394 1.00 85.56 85 ILE A C 1
ATOM 693 O O . ILE A 1 85 ? -6.634 -0.521 2.777 1.00 85.56 85 ILE A O 1
ATOM 697 N N . GLU A 1 86 ? -8.610 -1.575 2.875 1.00 87.00 86 GLU A N 1
ATOM 698 C CA . GLU A 1 86 ? -8.502 -2.165 1.532 1.00 87.00 86 GLU A CA 1
ATOM 699 C C . GLU A 1 86 ? -8.380 -1.089 0.437 1.00 87.00 86 GLU A C 1
ATOM 701 O O . GLU A 1 86 ? -7.615 -1.253 -0.515 1.00 87.00 86 GLU A O 1
ATOM 706 N N . GLU A 1 87 ? -9.114 0.018 0.575 1.00 89.50 87 GLU A N 1
ATOM 707 C CA . GLU A 1 87 ? -9.050 1.174 -0.325 1.00 89.50 87 GLU A CA 1
ATOM 708 C C . GLU A 1 87 ? -7.678 1.867 -0.257 1.00 89.50 87 GLU A C 1
ATOM 710 O O . GLU A 1 87 ? -7.053 2.063 -1.298 1.00 89.50 87 GLU A O 1
ATOM 715 N N . GLU A 1 88 ? -7.173 2.161 0.944 1.00 90.62 88 GLU A N 1
ATOM 716 C CA . GLU A 1 88 ? -5.865 2.794 1.166 1.00 90.62 88 GLU A CA 1
ATOM 717 C C . GLU A 1 88 ? -4.704 1.914 0.667 1.00 90.62 88 GLU A C 1
ATOM 719 O O . GLU A 1 88 ? -3.790 2.403 0.001 1.00 90.62 88 GLU A O 1
ATOM 724 N N . GLU A 1 89 ? -4.744 0.602 0.926 1.00 91.56 89 GLU A N 1
ATOM 725 C CA . GLU A 1 89 ? -3.742 -0.346 0.421 1.00 91.56 89 GLU A CA 1
ATOM 726 C C . GLU A 1 89 ? -3.766 -0.435 -1.111 1.00 91.56 89 GLU A C 1
ATOM 728 O O . GLU A 1 89 ? -2.713 -0.482 -1.758 1.00 91.56 89 GLU A O 1
ATOM 733 N N . SER A 1 90 ? -4.963 -0.423 -1.705 1.00 92.06 90 SER A N 1
ATOM 734 C CA . SER A 1 90 ? -5.128 -0.430 -3.161 1.00 92.06 90 SER A CA 1
ATOM 735 C C . SER A 1 90 ? -4.609 0.860 -3.796 1.00 92.06 90 SER A C 1
ATOM 737 O O . SER A 1 90 ? -3.946 0.813 -4.834 1.00 92.06 90 SER A O 1
ATOM 739 N N . GLU A 1 91 ? -4.879 2.010 -3.179 1.00 93.50 91 GLU A N 1
ATOM 740 C CA . GLU A 1 91 ? -4.411 3.315 -3.643 1.00 93.50 91 GLU A CA 1
ATOM 741 C C . GLU A 1 91 ? -2.880 3.413 -3.579 1.00 93.50 91 GLU A C 1
ATOM 743 O O . GLU A 1 91 ? -2.245 3.773 -4.574 1.00 93.50 91 GLU A O 1
ATOM 748 N N . LEU A 1 92 ? -2.272 2.962 -2.475 1.00 95.12 92 LEU A N 1
ATOM 749 C CA . LEU A 1 92 ? -0.817 2.897 -2.317 1.00 95.12 92 LEU A CA 1
ATOM 750 C C . LEU A 1 92 ? -0.158 1.999 -3.380 1.00 95.12 92 LEU A C 1
ATOM 752 O O . LEU A 1 92 ? 0.892 2.338 -3.938 1.00 95.12 92 LEU A O 1
ATOM 756 N N . TYR A 1 93 ? -0.778 0.858 -3.698 1.00 93.19 93 TYR A N 1
ATOM 757 C CA . TYR A 1 93 ? -0.300 -0.022 -4.764 1.00 93.19 93 TYR A CA 1
ATOM 758 C C . TYR A 1 93 ? -0.349 0.671 -6.132 1.00 93.19 93 TYR A C 1
ATOM 760 O O . TYR A 1 93 ? 0.651 0.666 -6.857 1.00 93.19 93 TYR A O 1
ATOM 768 N N . LEU A 1 94 ? -1.472 1.306 -6.477 1.00 93.88 94 LEU A N 1
ATOM 769 C CA . LEU A 1 94 ? -1.635 2.016 -7.749 1.00 93.88 94 LEU A CA 1
ATOM 770 C C . LEU A 1 94 ? -0.645 3.179 -7.900 1.00 93.88 94 LEU A C 1
ATOM 772 O O . LEU A 1 94 ? -0.085 3.362 -8.986 1.00 93.88 94 LEU A O 1
ATOM 776 N N . GLU A 1 95 ? -0.380 3.926 -6.828 1.00 95.50 95 GLU A N 1
ATOM 777 C CA . GLU A 1 95 ? 0.621 4.996 -6.822 1.00 95.50 95 GLU A CA 1
ATOM 778 C C . GLU A 1 95 ? 2.023 4.441 -7.115 1.00 95.50 95 GLU A C 1
ATOM 780 O O . GLU A 1 95 ? 2.731 4.948 -7.991 1.00 95.50 95 GLU A O 1
ATOM 785 N N . SER A 1 96 ? 2.399 3.339 -6.458 1.00 94.69 96 SER A N 1
ATOM 786 C CA . SER A 1 96 ? 3.704 2.699 -6.661 1.00 94.69 96 SER A CA 1
ATOM 787 C C . SER A 1 96 ? 3.917 2.222 -8.105 1.00 94.69 96 SER A C 1
ATOM 789 O O . SER A 1 96 ? 4.984 2.439 -8.686 1.00 94.69 96 SER A O 1
ATOM 791 N N . VAL A 1 97 ? 2.883 1.628 -8.712 1.00 97.12 97 VAL A N 1
ATOM 792 C CA . VAL A 1 97 ? 2.913 1.137 -10.096 1.00 97.12 97 VAL A CA 1
ATOM 793 C C . VAL A 1 97 ? 3.002 2.303 -11.076 1.00 97.12 97 VAL A C 1
ATOM 795 O O . VAL A 1 97 ? 3.790 2.258 -12.022 1.00 97.12 97 VAL A O 1
ATOM 798 N N . THR A 1 98 ? 2.237 3.368 -10.838 1.00 95.38 98 THR A N 1
ATOM 799 C CA . THR A 1 98 ? 2.244 4.569 -11.684 1.00 95.38 98 THR A CA 1
ATOM 800 C C . THR A 1 98 ? 3.620 5.228 -11.685 1.00 95.38 98 THR A C 1
ATOM 802 O O . THR A 1 98 ? 4.170 5.502 -12.754 1.00 95.38 98 THR A O 1
ATOM 805 N N . ALA A 1 99 ? 4.229 5.388 -10.507 1.00 96.81 99 ALA A N 1
ATOM 806 C CA . ALA A 1 99 ? 5.572 5.941 -10.378 1.00 96.81 99 ALA A CA 1
ATOM 807 C C . ALA A 1 99 ? 6.618 5.115 -11.148 1.00 96.81 99 ALA A C 1
ATOM 809 O O . ALA A 1 99 ? 7.526 5.675 -11.767 1.00 96.81 99 ALA A O 1
ATOM 810 N N . GLU A 1 100 ? 6.497 3.786 -11.147 1.00 97.31 100 GLU A N 1
ATOM 811 C CA . GLU A 1 100 ? 7.423 2.923 -11.882 1.00 97.31 100 GLU A CA 1
ATOM 812 C C . GLU A 1 100 ? 7.241 3.021 -13.402 1.00 97.31 100 GLU A C 1
ATOM 814 O O . GLU A 1 100 ? 8.223 3.148 -14.140 1.00 97.31 100 GLU A O 1
ATOM 819 N N . ILE A 1 101 ? 5.995 3.069 -13.882 1.00 96.81 101 ILE A N 1
ATOM 820 C CA . ILE A 1 101 ? 5.692 3.290 -15.303 1.00 96.81 101 ILE A CA 1
ATOM 821 C C . ILE A 1 101 ? 6.280 4.623 -15.781 1.00 96.81 101 ILE A C 1
ATOM 823 O O . ILE A 1 101 ? 6.877 4.686 -16.859 1.00 96.81 101 ILE A O 1
ATOM 827 N N . GLU A 1 102 ? 6.154 5.689 -14.992 1.00 97.19 102 GLU A N 1
ATOM 828 C CA . GLU A 1 102 ? 6.710 7.000 -15.336 1.00 97.19 102 GLU A CA 1
ATOM 829 C C . GLU A 1 102 ? 8.240 6.987 -15.410 1.00 97.19 102 GLU A C 1
ATOM 831 O O . GLU A 1 102 ? 8.822 7.568 -16.337 1.00 97.19 102 GLU A O 1
ATOM 836 N N . ARG A 1 103 ? 8.907 6.284 -14.485 1.00 96.62 103 ARG A N 1
ATOM 837 C CA . ARG A 1 103 ? 10.367 6.101 -14.520 1.00 96.62 103 ARG A CA 1
ATOM 838 C C . ARG A 1 103 ? 10.809 5.374 -15.781 1.00 96.62 103 ARG A C 1
ATOM 840 O O . ARG A 1 103 ? 11.720 5.850 -16.464 1.00 96.62 103 ARG A O 1
ATOM 847 N N . GLU A 1 104 ? 10.163 4.265 -16.123 1.00 96.50 104 GLU A N 1
ATOM 848 C CA . GLU A 1 104 ? 10.492 3.501 -17.329 1.00 96.50 104 GLU A CA 1
ATOM 849 C C . GLU A 1 104 ? 10.188 4.290 -18.607 1.00 96.50 104 GLU A C 1
ATOM 851 O O . GLU A 1 104 ? 10.986 4.297 -19.550 1.00 96.50 104 GLU A O 1
ATOM 856 N N . LEU A 1 105 ? 9.091 5.050 -18.634 1.00 96.31 105 LEU A N 1
ATOM 857 C CA . LEU A 1 105 ? 8.767 5.923 -19.759 1.00 96.31 105 LEU A CA 1
ATOM 858 C C . LEU A 1 105 ? 9.821 7.026 -19.933 1.00 96.31 105 LEU A C 1
ATOM 860 O O . LEU A 1 105 ? 10.234 7.317 -21.059 1.00 96.31 105 LEU A O 1
ATOM 864 N N . SER A 1 106 ? 10.284 7.622 -18.833 1.00 96.12 106 SER A N 1
ATOM 865 C CA . SER A 1 106 ? 11.375 8.601 -18.833 1.00 96.12 106 SER A CA 1
ATOM 866 C C . SER A 1 106 ? 12.677 7.988 -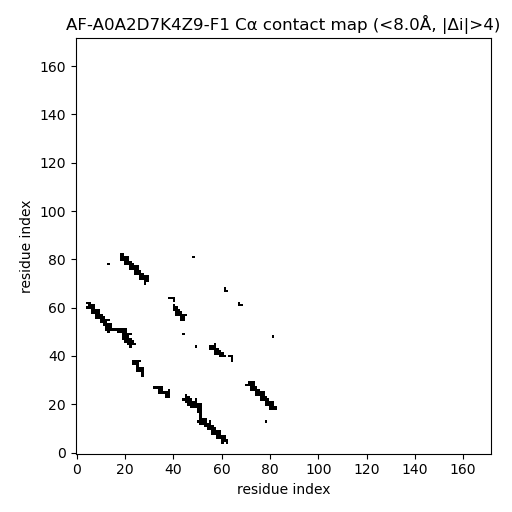19.360 1.00 96.12 106 SER A C 1
ATOM 868 O O . SER A 1 106 ? 13.319 8.545 -20.259 1.00 96.12 106 SER A O 1
ATOM 870 N N . ARG A 1 107 ? 13.024 6.781 -18.894 1.00 96.44 107 ARG A N 1
ATOM 871 C CA . ARG A 1 107 ? 14.207 6.041 -19.350 1.00 96.44 107 ARG A CA 1
ATOM 872 C C . ARG A 1 107 ? 14.127 5.720 -20.848 1.00 96.44 107 ARG A C 1
ATOM 874 O O . ARG A 1 107 ? 15.069 5.986 -21.592 1.00 96.44 107 ARG A O 1
ATOM 881 N N . SER A 1 108 ? 12.971 5.255 -21.318 1.00 95.38 108 SER A N 1
ATOM 882 C CA . SER A 1 108 ? 12.694 4.983 -22.734 1.00 95.38 108 SER A CA 1
ATOM 883 C C . SER A 1 108 ? 12.812 6.237 -23.607 1.00 95.38 108 SER A C 1
ATOM 885 O O . SER A 1 108 ? 13.449 6.204 -24.664 1.00 95.38 108 SER A O 1
ATOM 887 N N . LYS A 1 109 ? 12.272 7.380 -23.159 1.00 96.19 109 LYS A N 1
ATOM 888 C CA . LYS A 1 109 ? 12.425 8.671 -23.855 1.00 96.19 109 LYS A CA 1
ATOM 889 C C . LYS A 1 109 ? 13.893 9.076 -23.978 1.00 96.19 109 LYS A C 1
ATOM 891 O O . LYS A 1 109 ? 14.309 9.490 -25.060 1.00 96.19 109 LYS A O 1
ATOM 896 N N . LYS A 1 110 ? 14.684 8.903 -22.914 1.00 96.25 110 LYS A N 1
ATOM 897 C CA . LYS A 1 110 ? 16.129 9.168 -22.933 1.00 96.25 110 LYS A CA 1
ATOM 898 C C . LYS A 1 110 ? 16.845 8.303 -23.974 1.00 96.25 110 LYS A C 1
ATOM 900 O O . LYS A 1 110 ? 17.550 8.851 -24.816 1.00 96.25 110 LYS A O 1
ATOM 905 N N . TYR A 1 111 ? 16.604 6.990 -23.987 1.00 93.25 111 TYR A N 1
ATOM 906 C CA . TYR A 1 111 ? 17.213 6.096 -24.980 1.00 93.25 111 TYR A CA 1
ATOM 907 C C . TYR A 1 111 ? 16.812 6.441 -26.416 1.00 93.25 111 TYR A C 1
ATOM 909 O O . TYR A 1 111 ? 17.636 6.380 -27.326 1.00 93.25 111 TYR A O 1
ATOM 917 N N . ARG A 1 112 ? 15.558 6.852 -26.643 1.00 94.56 112 ARG A N 1
ATOM 918 C CA . ARG A 1 112 ? 15.112 7.316 -27.965 1.00 94.56 112 ARG A CA 1
ATOM 919 C C . ARG A 1 112 ? 15.833 8.590 -28.402 1.00 94.56 112 ARG A C 1
ATOM 921 O O . ARG A 1 112 ? 16.214 8.685 -29.568 1.00 94.56 112 ARG A O 1
ATOM 928 N N . ALA A 1 113 ? 16.029 9.545 -27.494 1.00 95.25 113 ALA A N 1
ATOM 929 C CA . ALA A 1 113 ? 16.764 10.775 -27.782 1.00 95.25 113 ALA A CA 1
ATOM 930 C C . ALA A 1 113 ? 18.240 10.489 -28.104 1.00 95.25 113 ALA A C 1
ATOM 932 O O . ALA A 1 113 ? 18.765 10.994 -29.095 1.00 95.25 113 ALA A O 1
ATOM 933 N N . GLU A 1 114 ? 18.882 9.617 -27.326 1.00 96.00 114 GLU A N 1
ATOM 934 C CA . GLU A 1 114 ? 20.263 9.184 -27.560 1.00 96.00 114 GLU A CA 1
ATOM 935 C C . GLU A 1 114 ? 20.412 8.463 -28.909 1.00 96.00 114 GLU A C 1
ATOM 937 O O . GLU A 1 114 ? 21.276 8.809 -29.714 1.00 96.00 114 GLU A O 1
ATOM 942 N N . ALA A 1 115 ? 19.503 7.538 -29.228 1.00 93.88 115 ALA A N 1
ATOM 943 C CA . ALA A 1 115 ? 19.491 6.859 -30.521 1.00 93.88 115 ALA A CA 1
ATOM 944 C C . ALA A 1 115 ? 19.284 7.832 -31.697 1.00 93.88 115 ALA A C 1
ATOM 946 O O . ALA A 1 115 ? 19.876 7.651 -32.763 1.00 93.88 115 ALA A O 1
ATOM 947 N N . ALA A 1 116 ? 18.461 8.872 -31.526 1.00 96.00 116 ALA A N 1
ATOM 948 C CA . ALA A 1 116 ? 18.276 9.907 -32.539 1.00 96.00 116 ALA A CA 1
ATOM 949 C C . ALA A 1 116 ? 19.559 10.727 -32.762 1.00 96.00 116 ALA A C 1
ATOM 951 O O . ALA A 1 116 ? 19.929 10.962 -33.913 1.00 96.00 116 ALA A O 1
ATOM 952 N N . ALA A 1 117 ? 20.267 11.090 -31.689 1.00 95.38 117 ALA A N 1
ATOM 953 C CA . ALA A 1 117 ? 21.548 11.791 -31.771 1.00 95.38 117 ALA A CA 1
ATOM 954 C C . ALA A 1 117 ? 22.618 10.942 -32.480 1.00 95.38 117 ALA A C 1
ATOM 956 O O . ALA A 1 117 ? 23.285 11.428 -33.394 1.00 95.38 117 ALA A O 1
ATOM 957 N N . ILE A 1 118 ? 22.718 9.649 -32.145 1.00 95.25 118 ILE A N 1
ATOM 958 C CA . ILE A 1 118 ? 23.632 8.713 -32.821 1.00 95.25 118 ILE A CA 1
ATOM 959 C C . ILE A 1 118 ? 23.316 8.637 -34.319 1.00 95.25 118 ILE A C 1
ATOM 961 O O . ILE A 1 118 ? 24.218 8.734 -35.148 1.00 95.25 118 ILE A O 1
ATOM 965 N N . ARG A 1 119 ? 22.035 8.518 -34.697 1.00 95.06 119 ARG A N 1
ATOM 966 C CA . ARG A 1 119 ? 21.626 8.492 -36.114 1.00 95.06 119 ARG A CA 1
ATOM 967 C C . ARG A 1 119 ? 22.022 9.768 -36.854 1.00 95.06 119 ARG A C 1
ATOM 969 O O . ARG A 1 119 ? 22.459 9.691 -38.000 1.00 95.06 119 ARG A O 1
ATOM 976 N N . GLN A 1 120 ? 21.875 10.931 -36.222 1.00 95.88 120 GLN A N 1
ATOM 977 C CA . GLN A 1 120 ? 22.302 12.202 -36.810 1.00 95.88 120 GLN A CA 1
ATOM 978 C C . GLN A 1 120 ? 23.819 12.242 -37.016 1.00 95.88 120 GLN A C 1
ATOM 980 O O . GLN A 1 120 ? 24.260 12.574 -38.115 1.00 95.88 120 GLN A O 1
ATOM 985 N N . ALA A 1 121 ? 24.601 11.833 -36.013 1.00 94.81 121 ALA A N 1
ATOM 986 C CA . ALA A 1 121 ? 26.058 11.779 -36.107 1.00 94.81 121 ALA A CA 1
ATOM 987 C C . ALA A 1 121 ? 26.531 10.822 -37.214 1.00 94.81 121 ALA A C 1
ATOM 989 O O . ALA A 1 121 ? 27.363 11.192 -38.036 1.00 94.81 121 ALA A O 1
ATOM 990 N N . VAL A 1 122 ? 25.945 9.623 -37.310 1.00 96.06 122 VAL A N 1
ATOM 991 C CA . VAL A 1 122 ? 26.262 8.661 -38.382 1.00 96.06 122 VAL A CA 1
ATOM 992 C C . VAL A 1 122 ? 25.962 9.246 -39.764 1.00 96.06 122 VAL A C 1
ATOM 994 O O . VAL A 1 122 ? 26.782 9.138 -40.676 1.00 96.06 122 VAL A O 1
ATOM 997 N N . ASN A 1 123 ? 24.810 9.899 -39.930 1.00 96.12 123 ASN A N 1
ATOM 998 C CA . ASN A 1 123 ? 24.456 10.540 -41.196 1.00 96.12 123 ASN A CA 1
ATOM 999 C C . ASN A 1 123 ? 25.415 11.679 -41.559 1.00 96.12 123 ASN A C 1
ATOM 1001 O O . ASN A 1 123 ? 25.712 11.867 -42.738 1.00 96.12 123 ASN A O 1
ATOM 1005 N N . GLN A 1 124 ? 25.889 12.431 -40.567 1.00 95.00 124 GLN A N 1
ATOM 1006 C CA . GLN A 1 124 ? 26.857 13.502 -40.768 1.00 95.00 124 GLN A CA 1
ATOM 1007 C C . GLN A 1 124 ? 28.224 12.948 -41.185 1.00 95.00 124 GLN A C 1
ATOM 1009 O O . GLN A 1 124 ? 28.732 13.338 -42.234 1.00 95.00 124 GLN A O 1
ATOM 1014 N N . ASN A 1 125 ? 28.745 11.956 -40.459 1.00 95.50 125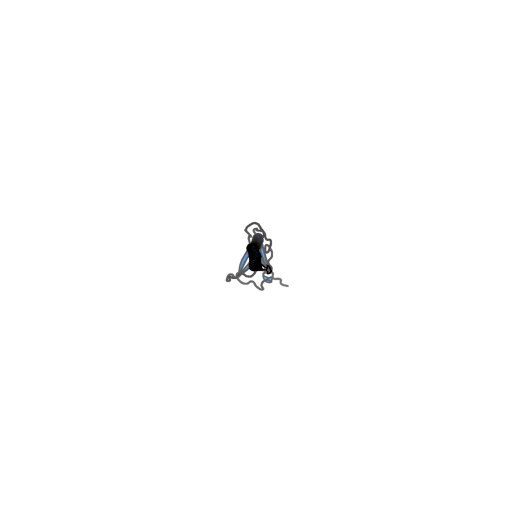 ASN A N 1
ATOM 1015 C CA . ASN A 1 125 ? 29.999 11.285 -40.806 1.00 95.50 125 ASN A CA 1
ATOM 1016 C C . ASN A 1 125 ? 29.951 10.706 -42.227 1.00 95.50 125 ASN A C 1
ATOM 1018 O O . ASN A 1 125 ? 30.905 10.845 -42.985 1.00 95.50 125 ASN A O 1
ATOM 1022 N N . ARG A 1 126 ? 28.815 10.121 -42.635 1.00 95.50 126 ARG A N 1
ATOM 1023 C CA . ARG A 1 126 ? 28.656 9.597 -43.998 1.00 95.50 126 ARG A CA 1
ATOM 1024 C C . ARG A 1 126 ? 28.704 10.690 -45.068 1.00 95.50 126 ARG A C 1
ATOM 1026 O O . ARG A 1 126 ? 29.237 10.462 -46.150 1.00 95.50 126 ARG A O 1
ATOM 1033 N N . LYS A 1 127 ? 28.148 11.875 -44.800 1.00 95.12 127 LYS A N 1
ATOM 1034 C CA . LYS A 1 127 ? 28.258 13.014 -45.728 1.00 95.12 127 LYS A CA 1
ATOM 1035 C C . LYS A 1 127 ? 29.707 13.468 -45.871 1.00 95.12 127 LYS A C 1
ATOM 1037 O O . LYS A 1 127 ? 30.152 13.713 -46.988 1.00 95.12 127 LYS A O 1
ATOM 1042 N N . GLU A 1 128 ? 30.425 13.550 -44.755 1.00 94.56 128 GLU A N 1
ATOM 1043 C CA . GLU A 1 128 ? 31.833 13.953 -44.723 1.00 94.56 128 GLU A CA 1
ATOM 1044 C C . GLU A 1 128 ? 32.728 12.948 -45.457 1.00 94.56 128 GLU A C 1
ATOM 1046 O O . GLU A 1 128 ? 33.592 13.349 -46.237 1.00 94.56 128 GLU A O 1
ATOM 1051 N N . GLU A 1 129 ? 32.475 11.649 -45.290 1.00 94.50 129 GLU A N 1
ATOM 1052 C CA . GLU A 1 129 ? 33.164 10.580 -46.017 1.00 94.50 129 GLU A CA 1
ATOM 1053 C C . GLU A 1 129 ? 32.963 10.709 -47.534 1.00 94.50 129 GLU A C 1
ATOM 1055 O O . GLU A 1 129 ? 33.939 10.758 -48.284 1.00 94.50 129 GLU A O 1
ATOM 1060 N N . ILE A 1 130 ? 31.715 10.877 -47.988 1.00 95.00 130 ILE A N 1
ATOM 1061 C CA . ILE A 1 130 ? 31.398 11.083 -49.410 1.00 95.00 130 ILE A CA 1
ATOM 1062 C C . ILE A 1 130 ? 32.113 12.329 -49.958 1.00 95.00 130 ILE A C 1
ATOM 1064 O O . ILE A 1 130 ? 32.642 12.314 -51.073 1.00 95.00 130 ILE A O 1
ATOM 1068 N N . GLU A 1 131 ? 32.153 13.425 -49.197 1.00 95.62 131 GLU A N 1
ATOM 1069 C CA . GLU A 1 131 ? 32.848 14.644 -49.616 1.00 95.62 131 GLU A CA 1
ATOM 1070 C C . GLU A 1 131 ? 34.367 14.425 -49.737 1.00 95.62 131 GLU A C 1
ATOM 1072 O O . GLU A 1 131 ? 35.003 14.887 -50.696 1.00 95.62 131 GLU A O 1
ATOM 1077 N N . LEU A 1 132 ? 34.958 13.692 -48.792 1.00 93.56 132 LEU A N 1
ATOM 1078 C CA . LEU A 1 132 ? 36.372 13.337 -48.812 1.00 93.56 132 LEU A CA 1
ATOM 1079 C C . LEU A 1 132 ? 36.706 12.464 -50.028 1.00 93.56 132 LEU A C 1
ATOM 1081 O O . LEU A 1 132 ? 37.675 12.748 -50.738 1.00 93.56 132 LEU A O 1
ATOM 1085 N N . GLU A 1 133 ? 35.889 11.451 -50.317 1.00 93.81 133 GLU A N 1
ATOM 1086 C CA . GLU A 1 133 ? 36.046 10.585 -51.488 1.00 93.81 133 GLU A CA 1
ATOM 1087 C C . GLU A 1 133 ? 36.031 11.392 -52.791 1.00 93.81 133 GLU A C 1
ATOM 1089 O O . GLU A 1 133 ? 36.896 11.217 -53.658 1.00 93.81 133 GLU A O 1
ATOM 1094 N N . GLN A 1 134 ? 35.103 12.345 -52.915 1.00 94.69 134 GLN A N 1
ATOM 1095 C CA . GLN A 1 134 ? 35.039 13.245 -54.067 1.00 94.69 134 GLN A CA 1
ATOM 1096 C C . GLN A 1 134 ? 36.295 14.116 -54.188 1.00 94.69 134 GLN A C 1
ATOM 1098 O O . GLN A 1 134 ? 36.834 14.280 -55.289 1.00 94.69 134 GLN A O 1
ATOM 1103 N N . LYS A 1 135 ? 36.795 14.664 -53.072 1.00 92.19 135 LYS A N 1
ATOM 1104 C CA . LYS A 1 135 ? 38.041 15.449 -53.039 1.00 92.19 135 LYS A CA 1
ATOM 1105 C C . LYS A 1 135 ? 39.248 14.605 -53.453 1.00 92.19 135 LYS A C 1
ATOM 1107 O O . LYS A 1 135 ? 40.064 15.069 -54.253 1.00 92.19 135 LYS A O 1
ATOM 1112 N N . ILE A 1 136 ? 39.358 13.373 -52.956 1.00 92.31 136 ILE A N 1
ATOM 1113 C CA . ILE A 1 136 ? 40.435 12.437 -53.312 1.00 92.31 136 ILE A CA 1
ATOM 1114 C C . ILE A 1 136 ? 40.385 12.115 -54.806 1.00 92.31 136 ILE A C 1
ATOM 1116 O O . ILE A 1 136 ? 41.417 12.181 -55.477 1.00 92.31 136 ILE A O 1
ATOM 1120 N N . LYS A 1 137 ? 39.197 11.823 -55.347 1.00 93.38 137 LYS A N 1
ATOM 1121 C CA . LYS A 1 137 ? 39.007 11.553 -56.777 1.00 93.38 137 LYS A CA 1
ATOM 1122 C C . LYS A 1 137 ? 39.475 12.728 -57.639 1.00 93.38 137 LYS A C 1
ATOM 1124 O O . LYS A 1 137 ? 40.328 12.535 -58.501 1.00 93.38 137 LYS A O 1
ATOM 1129 N N . LYS A 1 138 ? 39.025 13.951 -57.331 1.00 91.44 138 LYS A N 1
ATOM 1130 C CA . LYS A 1 138 ? 39.449 15.173 -58.041 1.00 91.44 138 LYS A CA 1
ATOM 1131 C C . LYS A 1 138 ? 40.968 15.367 -58.025 1.00 91.44 138 LYS A C 1
ATOM 1133 O O . LYS A 1 138 ? 41.546 15.710 -59.053 1.00 91.44 138 LYS A O 1
ATOM 1138 N N . ARG A 1 139 ? 41.633 15.135 -56.883 1.00 89.62 139 ARG A N 1
ATOM 1139 C CA . ARG A 1 139 ? 43.104 15.225 -56.802 1.00 89.62 139 ARG A CA 1
ATOM 1140 C C . ARG A 1 139 ? 43.790 14.179 -57.677 1.00 89.62 139 ARG A C 1
ATOM 1142 O O . ARG A 1 139 ? 44.727 14.529 -58.385 1.00 89.62 139 ARG A O 1
ATOM 1149 N N . LYS A 1 140 ? 43.330 12.923 -57.654 1.00 90.62 140 LYS A N 1
ATOM 1150 C CA . LYS A 1 140 ? 43.880 11.855 -58.509 1.00 90.62 140 LYS A CA 1
ATOM 1151 C C . LYS A 1 140 ? 43.743 12.203 -59.993 1.00 90.62 140 LYS A C 1
ATOM 1153 O O . LYS A 1 140 ? 44.708 12.052 -60.740 1.00 90.62 140 LYS A O 1
ATOM 1158 N N . ASP A 1 141 ? 42.582 12.716 -60.397 1.00 90.50 141 ASP A N 1
ATOM 1159 C CA . ASP A 1 141 ? 42.332 13.152 -61.773 1.00 90.50 141 ASP A CA 1
ATOM 1160 C C . ASP A 1 141 ? 43.282 14.293 -62.181 1.00 90.50 141 ASP A C 1
ATOM 1162 O O . ASP A 1 141 ? 43.897 14.231 -63.248 1.00 90.50 141 ASP A O 1
ATOM 1166 N N . TYR A 1 142 ? 43.482 15.287 -61.306 1.00 80.44 142 TYR A N 1
ATOM 1167 C CA . TYR A 1 142 ? 44.431 16.383 -61.531 1.00 80.44 142 TYR A CA 1
ATOM 1168 C C . TYR A 1 142 ? 45.876 15.892 -61.696 1.00 80.44 142 TYR A C 1
ATOM 1170 O O . TYR A 1 142 ? 46.546 16.266 -62.659 1.00 80.44 142 TYR A O 1
ATOM 1178 N N . THR A 1 143 ? 46.355 15.021 -60.802 1.00 86.88 143 THR A N 1
ATOM 1179 C CA . THR A 1 143 ? 47.712 14.457 -60.885 1.00 86.88 143 THR A CA 1
ATOM 1180 C C . THR A 1 143 ? 47.921 13.707 -62.199 1.00 86.88 143 THR A C 1
ATOM 1182 O O . THR A 1 143 ? 48.921 13.925 -62.879 1.00 86.88 143 THR A O 1
ATOM 1185 N N . LYS A 1 144 ? 46.934 12.909 -62.624 1.00 86.56 144 LYS A N 1
ATOM 1186 C CA . LYS A 1 144 ? 46.987 12.163 -63.889 1.00 86.56 144 LYS A CA 1
ATOM 1187 C C . LYS A 1 144 ? 47.063 13.080 -65.115 1.00 86.56 144 LYS A C 1
ATOM 1189 O O . LYS A 1 144 ? 47.734 12.750 -66.093 1.00 86.56 144 LYS A O 1
ATOM 1194 N N . ILE A 1 145 ? 46.369 14.221 -65.090 1.00 79.75 145 ILE A N 1
ATOM 1195 C CA . ILE A 1 145 ? 46.454 15.241 -66.148 1.00 79.75 145 ILE A CA 1
ATOM 1196 C C . ILE A 1 145 ? 47.839 15.894 -66.147 1.00 79.75 145 ILE A C 1
ATOM 1198 O O . ILE A 1 145 ? 48.451 16.021 -67.207 1.00 79.75 145 ILE A O 1
ATOM 1202 N N . LYS A 1 146 ? 48.360 16.264 -64.972 1.00 82.69 146 LYS A N 1
ATOM 1203 C CA . LYS A 1 146 ? 49.683 16.883 -64.833 1.00 82.69 146 LYS A CA 1
ATOM 1204 C C . LYS A 1 146 ? 50.796 15.979 -65.371 1.00 82.69 146 LYS A C 1
ATOM 1206 O O . LYS A 1 146 ? 51.582 16.425 -66.200 1.00 82.69 146 LYS A O 1
ATOM 1211 N N . GLU A 1 147 ? 50.813 14.706 -64.976 1.00 85.81 147 GLU A N 1
ATOM 1212 C CA . GLU A 1 147 ? 51.783 13.713 -65.466 1.00 85.81 147 GLU A CA 1
ATOM 1213 C C . GLU A 1 147 ? 51.712 13.540 -66.989 1.00 85.81 147 GLU A C 1
ATOM 1215 O O . GLU A 1 147 ? 52.739 13.473 -67.667 1.00 85.81 147 GLU A O 1
ATOM 1220 N N . ARG A 1 148 ? 50.495 13.504 -67.553 1.00 79.62 148 ARG A N 1
ATOM 1221 C CA . ARG A 1 148 ? 50.299 13.441 -69.008 1.00 79.62 148 ARG A CA 1
ATOM 1222 C C . ARG A 1 148 ? 50.892 14.666 -69.702 1.00 79.62 148 ARG A C 1
ATOM 1224 O O . ARG A 1 148 ? 51.596 14.504 -70.695 1.00 79.62 148 ARG A O 1
ATOM 1231 N N . ASN A 1 149 ? 50.635 15.862 -69.177 1.00 72.69 149 ASN A N 1
ATOM 1232 C CA . ASN A 1 149 ? 51.132 17.112 -69.748 1.00 72.69 149 ASN A CA 1
ATOM 1233 C C . ASN A 1 149 ? 52.663 17.214 -69.654 1.00 72.69 149 ASN A C 1
ATOM 1235 O O . ASN A 1 149 ? 53.304 17.597 -70.629 1.00 72.69 149 ASN A O 1
ATOM 1239 N N . GLU A 1 150 ? 53.264 16.805 -68.534 1.00 77.00 150 GLU A N 1
ATOM 1240 C CA . GLU A 1 150 ? 54.725 16.741 -68.389 1.00 77.00 150 GLU A CA 1
ATOM 1241 C C . GLU A 1 150 ? 55.359 15.745 -69.374 1.00 77.00 150 GLU A C 1
ATOM 1243 O O . GLU A 1 150 ? 56.399 16.037 -69.970 1.00 77.00 150 GLU A O 1
ATOM 1248 N N . LYS A 1 151 ? 54.729 14.581 -69.594 1.00 74.00 151 LYS A N 1
ATOM 1249 C CA . LYS A 1 151 ? 55.195 13.602 -70.586 1.00 74.00 151 LYS A CA 1
ATOM 1250 C C . LYS A 1 151 ? 55.127 14.160 -72.009 1.00 74.00 151 LYS A C 1
ATOM 1252 O O . LYS A 1 151 ? 56.087 13.987 -72.755 1.00 74.00 151 LYS A O 1
ATOM 1257 N N . ILE A 1 152 ? 54.035 14.841 -72.372 1.00 67.56 152 ILE A N 1
ATOM 1258 C CA . ILE A 1 152 ? 53.897 15.509 -73.678 1.00 67.56 152 ILE A CA 1
ATOM 1259 C C . ILE A 1 152 ? 55.009 16.549 -73.854 1.00 67.56 152 ILE A C 1
ATOM 1261 O O . ILE A 1 152 ? 55.702 16.511 -74.867 1.00 67.56 152 ILE A O 1
ATOM 1265 N N . PHE A 1 153 ? 55.244 17.404 -72.850 1.00 55.66 153 PHE A N 1
ATOM 1266 C CA . PHE A 1 153 ? 56.280 18.437 -72.910 1.00 55.66 153 PHE A CA 1
ATOM 1267 C C . PHE A 1 153 ? 57.679 17.850 -73.170 1.00 55.66 153 PHE A C 1
ATOM 1269 O O . PHE A 1 153 ? 58.389 18.320 -74.060 1.00 55.66 153 PHE A O 1
ATOM 1276 N N . LYS A 1 154 ? 58.050 16.768 -72.465 1.00 58.88 154 LYS A N 1
ATOM 1277 C CA . LYS A 1 154 ? 59.326 16.059 -72.685 1.00 58.88 154 LYS A CA 1
ATOM 1278 C C . LYS A 1 154 ? 59.465 15.490 -74.103 1.00 58.88 154 LYS A C 1
ATOM 1280 O O . LYS A 1 154 ? 60.563 15.525 -74.646 1.00 58.88 154 LYS A O 1
ATOM 1285 N N . VAL A 1 155 ? 58.383 14.991 -74.708 1.00 58.25 155 VAL A N 1
ATOM 1286 C CA . VAL A 1 155 ? 58.408 14.492 -76.097 1.00 58.25 155 VAL A CA 1
ATOM 1287 C C . VAL A 1 155 ? 58.621 15.638 -77.092 1.00 58.25 155 VAL A C 1
ATOM 1289 O O . VAL A 1 155 ? 59.423 15.499 -78.009 1.00 58.25 155 VAL A O 1
ATOM 1292 N N . SER A 1 156 ? 57.972 16.788 -76.893 1.00 54.28 156 SER A N 1
ATOM 1293 C CA . SER A 1 156 ? 58.097 17.948 -77.792 1.00 54.28 156 SER A CA 1
ATOM 1294 C C . SER A 1 156 ? 59.456 18.657 -77.743 1.00 54.28 156 SE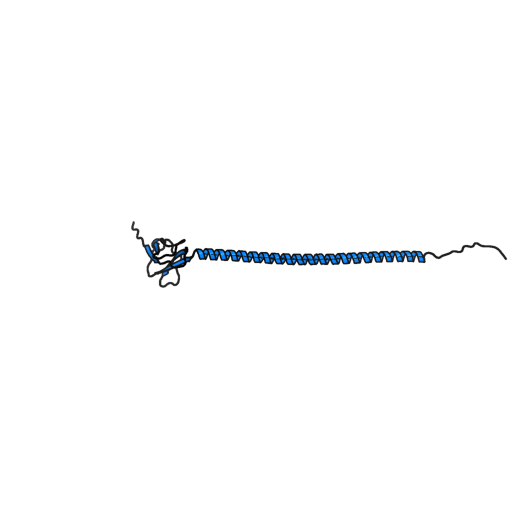R A C 1
ATOM 1296 O O . SER A 1 156 ? 59.896 19.171 -78.764 1.00 54.28 156 SER A O 1
ATOM 1298 N N . VAL A 1 157 ? 60.155 18.667 -76.602 1.00 55.44 157 VAL A N 1
ATOM 1299 C CA . VAL A 1 157 ? 61.509 19.259 -76.513 1.00 55.44 157 VAL A CA 1
ATOM 1300 C C . VAL A 1 157 ? 62.581 18.324 -77.110 1.00 55.44 157 VAL A C 1
ATOM 1302 O O . VAL A 1 157 ? 63.679 18.764 -77.430 1.00 55.44 157 VAL A O 1
ATOM 1305 N N . GLY A 1 158 ? 62.263 17.040 -77.309 1.00 50.66 158 GLY A N 1
ATOM 1306 C CA . GLY A 1 158 ? 63.210 16.016 -77.759 1.00 50.66 158 GLY A CA 1
ATOM 1307 C C . GLY A 1 158 ? 63.389 15.845 -79.272 1.00 50.66 158 GLY A C 1
ATOM 1308 O O . GLY A 1 158 ? 64.245 15.056 -79.660 1.00 50.66 158 GLY A O 1
ATOM 1309 N N . ILE A 1 159 ? 62.624 16.519 -80.142 1.00 51.12 159 ILE A N 1
ATOM 1310 C CA . ILE A 1 159 ? 62.772 16.372 -81.604 1.00 51.12 159 ILE A CA 1
ATOM 1311 C C . ILE A 1 159 ? 62.558 17.715 -82.316 1.00 51.12 159 ILE A C 1
ATOM 1313 O O . ILE A 1 159 ? 61.430 18.044 -82.658 1.00 51.12 159 ILE A O 1
ATOM 1317 N N . VAL A 1 160 ? 63.653 18.433 -82.599 1.00 46.19 160 VAL A N 1
ATOM 1318 C CA . VAL A 1 160 ? 63.972 18.994 -83.930 1.00 46.19 160 VAL A CA 1
ATOM 1319 C C . VAL A 1 160 ? 65.501 19.045 -84.044 1.00 46.19 160 VAL A C 1
ATOM 1321 O O . VAL A 1 160 ? 66.154 19.986 -83.605 1.00 46.19 160 VAL A O 1
ATOM 1324 N N . THR A 1 161 ? 66.096 18.024 -84.653 1.00 39.06 161 THR A N 1
ATOM 1325 C CA . THR A 1 161 ? 67.417 18.147 -85.282 1.00 39.06 161 THR A CA 1
ATOM 1326 C C . THR A 1 161 ? 67.295 17.521 -86.659 1.00 39.06 161 THR A C 1
ATOM 1328 O O . THR A 1 161 ? 67.346 16.305 -86.812 1.00 39.06 161 THR A O 1
ATOM 1331 N N . ILE A 1 162 ? 67.039 18.360 -87.662 1.00 45.62 162 ILE A N 1
ATOM 1332 C CA . ILE A 1 162 ? 67.101 17.964 -89.067 1.00 45.62 162 ILE A CA 1
ATOM 1333 C C . ILE A 1 162 ? 68.569 18.112 -89.478 1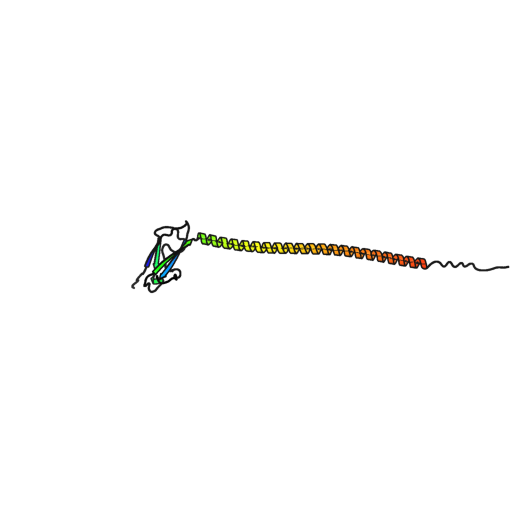.00 45.62 162 ILE A C 1
ATOM 1335 O O . ILE A 1 162 ? 69.044 19.224 -89.693 1.00 45.62 162 ILE A O 1
ATOM 1339 N N . LEU A 1 163 ? 69.303 17.000 -89.534 1.00 38.31 163 LEU A N 1
ATOM 1340 C CA . LEU A 1 163 ? 70.605 16.941 -90.199 1.00 38.31 163 LEU A CA 1
ATOM 1341 C C . LEU A 1 163 ? 70.358 16.899 -91.712 1.00 38.31 163 LEU A C 1
ATOM 1343 O O . LEU A 1 163 ? 69.948 15.870 -92.245 1.00 38.31 163 LEU A O 1
ATOM 1347 N N . PHE A 1 164 ? 70.610 18.009 -92.407 1.00 38.97 164 PHE A N 1
ATOM 1348 C CA . PHE A 1 164 ? 70.821 17.972 -93.852 1.00 38.97 164 PHE A CA 1
ATOM 1349 C C . PHE A 1 164 ? 72.198 17.347 -94.112 1.00 38.97 164 PHE A C 1
ATOM 1351 O O . PHE A 1 164 ? 73.225 18.000 -93.963 1.00 38.97 164 PHE A O 1
ATOM 1358 N N . LEU A 1 165 ? 72.214 16.065 -94.479 1.00 41.94 165 LEU A N 1
ATOM 1359 C CA . LEU A 1 165 ? 73.336 15.445 -95.177 1.00 41.94 165 LEU A CA 1
ATOM 1360 C C . LEU A 1 165 ? 73.084 15.608 -96.678 1.00 41.94 165 LEU A C 1
ATOM 1362 O O . LEU A 1 165 ? 72.252 14.902 -97.243 1.00 41.94 165 LEU A O 1
ATOM 1366 N N . SER A 1 166 ? 73.803 16.523 -97.321 1.00 42.16 166 SER A N 1
ATOM 1367 C CA . SER A 1 166 ? 74.070 16.432 -98.758 1.00 42.16 166 SER A CA 1
ATOM 1368 C C . SER A 1 166 ? 75.575 16.315 -98.943 1.00 42.16 166 SER A C 1
ATOM 1370 O O . SER A 1 166 ? 76.315 17.275 -98.736 1.00 42.16 166 SER A O 1
ATOM 1372 N N . SER A 1 167 ? 76.002 15.102 -99.268 1.00 41.69 167 SER A N 1
ATOM 1373 C CA . SER A 1 167 ? 77.348 14.728 -99.675 1.00 41.69 167 SER A CA 1
ATOM 1374 C C . SER A 1 167 ? 77.772 15.498 -100.933 1.00 41.69 167 SER A C 1
ATOM 1376 O O . SER A 1 167 ? 77.162 15.352 -101.986 1.00 41.69 167 SER A O 1
ATOM 1378 N N . ASP A 1 168 ? 78.794 16.332 -100.758 1.00 51.34 168 ASP A N 1
ATOM 1379 C CA . ASP A 1 168 ? 80.003 16.500 -101.572 1.00 51.34 168 ASP A CA 1
ATOM 1380 C C . ASP A 1 168 ? 79.970 16.385 -103.120 1.00 51.34 168 ASP A C 1
ATOM 1382 O O . ASP A 1 168 ? 79.656 15.345 -103.697 1.00 51.34 168 ASP A O 1
ATOM 1386 N N . LEU A 1 169 ? 80.605 17.415 -103.720 1.00 41.59 169 LEU A N 1
ATOM 1387 C CA . LEU A 1 169 ? 81.662 17.351 -104.755 1.00 41.59 169 LEU A CA 1
ATOM 1388 C C . LEU A 1 169 ? 81.273 17.582 -106.247 1.00 41.59 169 LEU A C 1
ATOM 1390 O O . LEU A 1 169 ? 80.766 16.682 -106.906 1.00 41.59 169 LEU A O 1
ATOM 1394 N N . TRP A 1 170 ? 81.614 18.757 -106.818 1.00 40.22 170 TRP A N 1
ATOM 1395 C CA . TRP A 1 170 ? 82.721 18.989 -107.797 1.00 40.22 170 TRP A CA 1
ATOM 1396 C C . TRP A 1 170 ? 82.647 20.379 -108.492 1.00 40.22 170 TRP A C 1
ATOM 1398 O O . TRP A 1 170 ? 81.613 20.711 -109.057 1.00 40.22 170 TRP A O 1
ATOM 1408 N N . LEU A 1 171 ? 83.788 21.102 -108.457 1.00 39.56 171 LEU A N 1
ATOM 1409 C CA . LEU A 1 171 ? 84.386 22.134 -109.355 1.00 39.56 171 LEU A CA 1
ATOM 1410 C C . LEU A 1 171 ? 83.501 23.179 -110.077 1.00 39.56 171 LEU A C 1
ATOM 1412 O O . LEU A 1 171 ? 82.473 22.853 -110.653 1.00 39.56 171 LEU A O 1
ATOM 1416 N N . TRP A 1 172 ? 83.895 24.455 -110.181 1.00 46.62 172 TRP A N 1
ATOM 1417 C CA . TRP A 1 172 ? 85.218 25.030 -110.509 1.00 46.62 172 TRP A CA 1
ATOM 1418 C C . TRP A 1 172 ? 85.668 26.143 -109.557 1.00 46.62 172 TRP A C 1
ATOM 1420 O O . TRP A 1 172 ? 84.793 26.883 -109.057 1.00 46.62 172 TRP A O 1
#